Protein AF-A3V8Y0-F1 (afdb_monomer_lite)

Foldseek 3Di:
DPPPVPPVVVVVVVLVVLLVVLLCPDDLSVLCPVFVQSVVLQVVQVVVDPPAAFPVVSNVVRPDPRDDSVRNVVSVVVCVVVVQWDWDQDPDNPTTGIHGDPVSVVSVVVSVVPDPDDDDPDPPDDDPDPDDDPPDDDPPPDDDDDDDDDDDDDDDDD

Secondary structure (DSSP, 8-state):
--SSTT-HHHHHHHHHHHHHHHHHHSHHHHHHHSSHHHHHHHHHHHHH-TT-EEHHHHHHH----SS-HHHHHHHHHHHHHTTSEEEEE-SSTT-EEEEE-HHHHHHHHHHHT-SSS------TT--------TTS----------------------

pLDDT: mean 74.04, std 24.34, range [31.69, 96.88]

Radius of gyration: 25.05 Å; chains: 1; bounding box: 61×72×64 Å

Structure (mmCIF, N/CA/C/O backbone):
data_AF-A3V8Y0-F1
#
_entry.id   AF-A3V8Y0-F1
#
loop_
_atom_site.group_PDB
_atom_site.id
_atom_site.type_symbol
_atom_site.label_atom_id
_atom_site.label_alt_id
_atom_site.label_comp_id
_atom_site.label_asym_id
_atom_site.label_entity_id
_atom_site.label_seq_id
_atom_site.pdbx_PDB_ins_code
_atom_site.Cartn_x
_atom_site.Cartn_y
_atom_site.Cartn_z
_atom_site.occupancy
_atom_site.B_iso_or_equiv
_atom_site.auth_seq_id
_atom_site.auth_comp_id
_atom_site.auth_asym_id
_atom_site.auth_atom_id
_atom_site.pdbx_PDB_model_num
ATOM 1 N N . MET A 1 1 ? 25.194 -11.294 -32.992 1.00 45.72 1 MET A N 1
ATOM 2 C CA . MET A 1 1 ? 24.616 -10.269 -32.089 1.00 45.72 1 MET A CA 1
ATOM 3 C C . MET A 1 1 ? 23.492 -10.875 -31.233 1.00 45.72 1 MET A C 1
ATOM 5 O O . MET A 1 1 ? 22.363 -10.418 -31.301 1.00 45.72 1 MET A O 1
ATOM 9 N N . SER A 1 2 ? 23.778 -11.913 -30.437 1.00 51.34 2 SER A N 1
ATOM 10 C CA . SER A 1 2 ? 22.758 -12.718 -29.727 1.00 51.34 2 SER A CA 1
ATOM 11 C C . SER A 1 2 ? 22.949 -12.798 -28.204 1.00 51.34 2 SER A C 1
ATOM 13 O O . SER A 1 2 ? 22.090 -13.332 -27.513 1.00 51.34 2 SER A O 1
ATOM 15 N N . SER A 1 3 ? 24.027 -12.240 -27.644 1.00 52.47 3 SER A N 1
ATOM 16 C CA . SER A 1 3 ? 24.335 -12.363 -26.208 1.00 52.47 3 SER A CA 1
ATOM 17 C C . SER A 1 3 ? 23.575 -11.383 -25.306 1.00 52.47 3 SER A C 1
ATOM 19 O O . SER A 1 3 ? 23.507 -11.592 -24.102 1.00 52.47 3 SER A O 1
ATOM 21 N N . ILE A 1 4 ? 22.973 -10.331 -25.869 1.00 52.38 4 ILE A N 1
ATOM 22 C CA . ILE A 1 4 ? 22.308 -9.266 -25.098 1.00 52.38 4 ILE A CA 1
ATOM 23 C C . ILE A 1 4 ? 20.846 -9.612 -24.753 1.00 52.38 4 ILE A C 1
ATOM 25 O O . ILE A 1 4 ? 20.294 -9.069 -23.798 1.00 52.38 4 ILE A O 1
ATOM 29 N N . GLN A 1 5 ? 20.192 -10.494 -25.518 1.00 54.84 5 GLN A N 1
ATOM 30 C CA . GLN A 1 5 ? 18.771 -10.825 -25.315 1.00 54.84 5 GLN A CA 1
ATOM 31 C C . GLN A 1 5 ? 18.530 -11.785 -24.135 1.00 54.84 5 GLN A C 1
ATOM 33 O O . GLN A 1 5 ? 17.448 -11.769 -23.554 1.00 54.84 5 GLN A O 1
ATOM 38 N N . ASN A 1 6 ? 19.551 -12.547 -23.728 1.00 59.62 6 ASN A N 1
ATOM 39 C CA . ASN A 1 6 ? 19.469 -13.524 -22.636 1.00 59.62 6 ASN A CA 1
ATOM 40 C C . ASN A 1 6 ? 20.273 -13.124 -21.389 1.00 59.62 6 ASN A C 1
ATOM 42 O O . ASN A 1 6 ? 20.496 -13.965 -20.525 1.00 59.62 6 ASN A O 1
ATOM 46 N N . ASP A 1 7 ? 20.712 -11.866 -21.283 1.00 79.81 7 ASP A N 1
ATOM 47 C CA . ASP A 1 7 ? 21.395 -11.365 -20.086 1.00 79.81 7 ASP A CA 1
ATOM 48 C C . ASP A 1 7 ? 20.401 -11.303 -18.904 1.00 79.81 7 ASP A C 1
ATOM 50 O O . ASP A 1 7 ? 19.450 -10.508 -18.950 1.00 79.81 7 ASP A O 1
ATOM 54 N N . PRO A 1 8 ? 20.594 -12.106 -17.837 1.00 81.50 8 PRO A N 1
ATOM 55 C CA . PRO A 1 8 ? 19.702 -12.129 -16.676 1.00 81.50 8 PRO A CA 1
ATOM 56 C C . PRO A 1 8 ? 19.554 -10.761 -15.998 1.00 81.50 8 PRO A C 1
ATOM 58 O O . PRO A 1 8 ? 18.489 -10.430 -15.467 1.00 81.50 8 PRO A O 1
ATOM 61 N N . SER A 1 9 ? 20.598 -9.931 -16.058 1.00 82.56 9 SER A N 1
ATOM 62 C CA . SER A 1 9 ? 20.593 -8.565 -15.529 1.00 82.56 9 SER A CA 1
ATOM 63 C C . SER A 1 9 ? 19.620 -7.700 -16.324 1.00 82.56 9 SER A C 1
ATOM 65 O O . SER A 1 9 ? 18.779 -6.997 -15.763 1.00 82.56 9 SER A O 1
ATOM 67 N N . LYS A 1 10 ? 19.669 -7.814 -17.655 1.00 83.56 10 LYS A N 1
ATOM 68 C CA . LYS A 1 10 ? 18.794 -7.073 -18.565 1.00 83.56 10 LYS A CA 1
ATOM 69 C C . LYS A 1 10 ? 17.337 -7.512 -18.430 1.00 83.56 10 LYS A C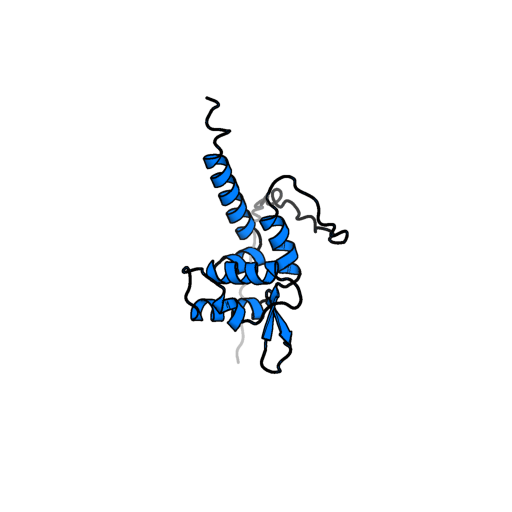 1
ATOM 71 O O . LYS A 1 10 ? 16.444 -6.669 -18.411 1.00 83.56 10 LYS A O 1
ATOM 76 N N . GLN A 1 11 ? 17.095 -8.812 -18.262 1.00 82.00 11 GLN A N 1
ATOM 77 C CA . GLN A 1 11 ? 15.758 -9.342 -17.985 1.00 82.00 11 GLN A CA 1
ATOM 78 C C . GLN A 1 11 ? 15.203 -8.835 -16.648 1.00 82.00 11 GLN A C 1
ATOM 80 O O . GLN A 1 11 ? 14.023 -8.499 -16.574 1.00 82.00 11 GLN A O 1
ATOM 85 N N . SER A 1 12 ? 16.042 -8.723 -15.614 1.00 82.69 12 SER A N 1
ATOM 86 C CA . SER A 1 12 ? 15.637 -8.180 -14.310 1.00 82.69 12 SER A CA 1
ATOM 87 C C . SER A 1 12 ? 15.224 -6.709 -14.411 1.00 82.69 12 SER A C 1
ATOM 89 O O . SER A 1 12 ? 14.164 -6.337 -13.916 1.00 82.69 12 SER A O 1
ATOM 91 N N . VAL A 1 13 ? 15.994 -5.891 -15.137 1.00 87.25 13 VAL A N 1
ATOM 92 C CA . VAL A 1 13 ? 15.650 -4.480 -15.390 1.00 87.25 13 VAL A CA 1
ATOM 93 C C . VAL A 1 13 ? 14.352 -4.350 -16.190 1.00 87.25 13 VAL A C 1
ATOM 95 O O . VAL A 1 13 ? 13.508 -3.521 -15.864 1.00 87.25 13 VAL A O 1
ATOM 98 N N . ILE A 1 14 ? 14.153 -5.179 -17.220 1.00 87.56 14 ILE A N 1
ATOM 99 C CA . ILE A 1 14 ? 12.916 -5.172 -18.018 1.00 87.56 14 ILE A CA 1
ATOM 100 C C . ILE A 1 14 ? 11.700 -5.512 -17.149 1.00 87.56 14 ILE A C 1
ATOM 102 O O . ILE A 1 14 ? 10.669 -4.851 -17.273 1.00 87.56 14 ILE A O 1
ATOM 106 N N . ARG A 1 15 ? 11.820 -6.509 -16.262 1.00 84.62 15 ARG A N 1
ATOM 107 C CA . ARG A 1 15 ? 10.749 -6.879 -15.324 1.00 84.62 15 ARG A CA 1
ATOM 108 C C . ARG A 1 15 ? 10.406 -5.727 -14.387 1.00 84.62 15 ARG A C 1
ATOM 110 O O . ARG A 1 15 ? 9.230 -5.422 -14.233 1.00 84.62 15 ARG A O 1
ATOM 117 N N . GLU A 1 16 ? 11.414 -5.053 -13.841 1.00 88.19 16 GLU A N 1
ATOM 118 C CA . GLU A 1 16 ? 11.201 -3.898 -12.964 1.00 88.19 16 GLU A CA 1
ATOM 119 C C . GLU A 1 16 ? 10.516 -2.736 -13.703 1.00 88.19 16 GLU A C 1
ATOM 121 O O . GLU A 1 16 ? 9.555 -2.155 -13.208 1.00 88.19 16 GLU A O 1
ATOM 126 N N . ILE A 1 17 ? 10.935 -2.434 -14.937 1.00 88.69 17 ILE A N 1
ATOM 127 C CA . ILE A 1 17 ? 10.283 -1.404 -15.763 1.00 88.69 17 ILE A CA 1
ATOM 128 C C . ILE A 1 17 ? 8.820 -1.769 -16.049 1.00 88.69 17 ILE A C 1
ATOM 130 O O . ILE A 1 17 ? 7.946 -0.901 -15.987 1.00 88.69 17 ILE A O 1
ATOM 134 N N . ALA A 1 18 ? 8.543 -3.032 -16.383 1.00 89.00 18 ALA A N 1
ATOM 135 C CA . ALA A 1 18 ? 7.184 -3.502 -16.635 1.00 89.00 18 ALA A CA 1
ATOM 136 C C . ALA A 1 18 ? 6.310 -3.372 -15.382 1.00 89.00 18 ALA A C 1
ATOM 138 O O . ALA A 1 18 ? 5.184 -2.886 -15.468 1.00 89.00 18 ALA A O 1
ATOM 139 N N . TYR A 1 19 ? 6.864 -3.727 -14.226 1.00 89.50 19 TYR A N 1
ATOM 140 C CA . TYR A 1 19 ? 6.212 -3.583 -12.935 1.00 89.50 19 TYR A CA 1
ATOM 141 C C . TYR A 1 19 ? 5.864 -2.118 -12.621 1.00 89.50 19 TYR A C 1
ATOM 143 O O . TYR A 1 19 ? 4.703 -1.808 -12.361 1.00 89.50 19 TYR A O 1
ATOM 151 N N . VAL A 1 20 ? 6.823 -1.192 -12.742 1.00 90.19 20 VAL A N 1
ATOM 152 C CA . VAL A 1 20 ? 6.591 0.247 -12.507 1.00 90.19 20 VAL A CA 1
ATOM 153 C C . VAL A 1 20 ? 5.504 0.802 -13.433 1.00 90.19 20 VAL A C 1
ATOM 155 O O . VAL A 1 20 ? 4.645 1.568 -12.996 1.00 90.19 20 VAL A O 1
ATOM 158 N N . ARG A 1 21 ? 5.505 0.399 -14.709 1.00 90.56 21 ARG A N 1
ATOM 159 C CA . ARG A 1 21 ? 4.481 0.820 -15.678 1.00 90.56 21 ARG A CA 1
ATOM 160 C C . ARG A 1 21 ? 3.101 0.274 -15.334 1.00 90.56 21 ARG A C 1
ATOM 162 O O . ARG A 1 21 ? 2.139 1.030 -15.389 1.00 90.56 21 ARG A O 1
ATOM 169 N N . ALA A 1 22 ? 3.008 -1.001 -14.960 1.00 89.12 22 ALA A N 1
ATOM 170 C CA . ALA A 1 22 ? 1.748 -1.619 -14.560 1.00 89.12 22 ALA A CA 1
ATOM 171 C C . ALA A 1 22 ? 1.165 -0.941 -13.311 1.00 89.12 22 ALA A C 1
ATOM 173 O O . ALA A 1 22 ? -0.015 -0.605 -13.291 1.00 89.12 22 ALA A O 1
ATOM 174 N N . MET A 1 23 ? 2.008 -0.641 -12.317 1.00 89.12 23 MET A N 1
ATOM 175 C CA . MET A 1 23 ? 1.605 0.101 -11.118 1.00 89.12 23 MET A CA 1
ATOM 176 C C . MET A 1 23 ? 1.034 1.487 -11.441 1.00 89.12 23 MET A C 1
ATOM 178 O O . MET A 1 23 ? 0.085 1.917 -10.790 1.00 89.12 23 MET A O 1
ATOM 182 N N . GLY A 1 24 ? 1.582 2.174 -12.447 1.00 88.12 24 GLY A N 1
ATOM 183 C CA . GLY A 1 24 ? 1.118 3.493 -12.884 1.00 88.12 24 GLY A CA 1
ATOM 184 C C . GLY A 1 24 ? -0.064 3.491 -13.859 1.00 88.12 24 GLY A C 1
ATOM 185 O O . GLY A 1 24 ? -0.561 4.566 -14.177 1.00 88.12 24 GLY A O 1
ATOM 186 N N . ALA A 1 25 ? -0.503 2.327 -14.346 1.00 87.69 25 ALA A N 1
ATOM 187 C CA . ALA A 1 25 ? -1.566 2.222 -15.347 1.00 87.69 25 ALA A CA 1
ATOM 188 C C . ALA A 1 25 ? -2.981 2.292 -14.751 1.00 87.69 25 ALA A C 1
ATOM 190 O O . ALA A 1 25 ? -3.930 2.579 -15.476 1.00 87.69 25 ALA A O 1
ATOM 191 N N . VAL A 1 26 ? -3.128 2.025 -13.449 1.00 86.62 26 VAL A N 1
ATOM 192 C CA . VAL A 1 26 ? -4.420 2.027 -12.753 1.00 86.62 26 VAL A CA 1
ATOM 193 C C . VAL A 1 26 ? -4.391 3.018 -11.594 1.00 86.62 26 VAL A C 1
ATOM 195 O O . VAL A 1 26 ? -3.431 3.091 -10.828 1.00 86.62 26 VAL A O 1
ATOM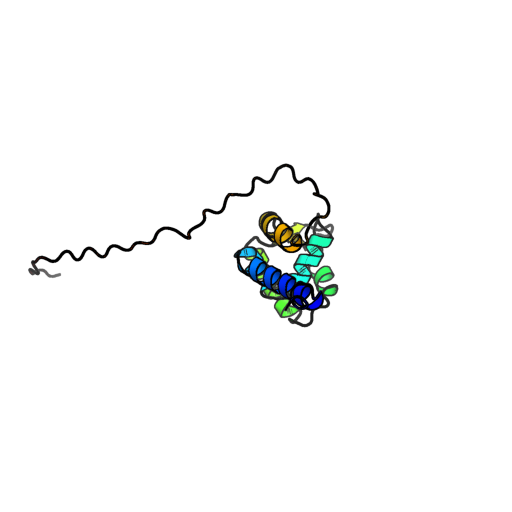 198 N N . ASP A 1 27 ? -5.467 3.789 -11.453 1.00 87.12 27 ASP A N 1
ATOM 199 C CA . ASP A 1 27 ? -5.546 4.926 -10.535 1.00 87.12 27 ASP A CA 1
ATOM 200 C C . ASP A 1 27 ? -5.308 4.532 -9.066 1.00 87.12 27 ASP A C 1
ATOM 202 O O . ASP A 1 27 ? -4.601 5.226 -8.329 1.00 87.12 27 ASP A O 1
ATOM 206 N N . HIS A 1 28 ? -5.858 3.400 -8.617 1.00 88.50 28 HIS A N 1
ATOM 207 C CA . HIS A 1 28 ? -5.716 2.967 -7.224 1.00 88.50 28 HIS A CA 1
ATOM 208 C C . HIS A 1 28 ? -4.320 2.419 -6.925 1.00 88.50 28 HIS A C 1
ATOM 210 O O . HIS A 1 28 ? -3.752 2.741 -5.878 1.00 88.50 28 HIS A O 1
ATOM 216 N N . THR A 1 29 ? -3.731 1.656 -7.851 1.00 86.75 29 THR A N 1
ATOM 217 C CA . THR A 1 29 ? -2.364 1.136 -7.704 1.00 86.75 29 THR A CA 1
ATOM 218 C C . THR A 1 29 ? -1.347 2.268 -7.757 1.00 86.75 29 THR A C 1
ATOM 220 O O . THR A 1 29 ? -0.450 2.301 -6.917 1.00 86.75 29 THR A O 1
ATOM 223 N N . LEU A 1 30 ? -1.558 3.260 -8.630 1.00 90.56 30 LEU A N 1
ATOM 224 C CA . LEU A 1 30 ? -0.752 4.477 -8.703 1.00 90.56 30 LEU A CA 1
ATOM 225 C C . LEU A 1 30 ? -0.783 5.229 -7.369 1.00 90.56 30 LEU A C 1
ATOM 227 O O . LEU A 1 30 ? 0.256 5.610 -6.826 1.00 90.56 30 LEU A O 1
ATOM 231 N N . ARG A 1 31 ? -1.976 5.434 -6.800 1.00 88.75 31 ARG A N 1
ATOM 232 C CA . ARG A 1 31 ? -2.128 6.136 -5.517 1.00 88.75 31 ARG A CA 1
ATOM 233 C C . ARG A 1 31 ? -1.485 5.373 -4.363 1.00 88.75 31 ARG A C 1
ATOM 235 O O . ARG A 1 31 ? -0.891 6.024 -3.495 1.00 88.75 31 ARG A O 1
ATOM 242 N N . ALA A 1 32 ? -1.584 4.044 -4.363 1.00 88.38 32 ALA A N 1
ATOM 243 C CA . ALA A 1 32 ? -0.962 3.164 -3.380 1.00 88.38 32 ALA A CA 1
ATOM 244 C C . ALA A 1 32 ? 0.575 3.163 -3.476 1.00 88.38 32 ALA A C 1
ATOM 246 O O . ALA A 1 32 ? 1.245 3.135 -2.443 1.00 88.38 32 ALA A O 1
ATOM 247 N N . SER A 1 33 ? 1.144 3.245 -4.684 1.00 89.25 33 SER A N 1
ATOM 248 C CA . SER A 1 33 ? 2.597 3.194 -4.909 1.00 89.25 33 SER A CA 1
ATOM 249 C C . SER A 1 33 ? 3.303 4.541 -4.960 1.00 89.25 33 SER A C 1
ATOM 251 O O . SER A 1 33 ? 4.530 4.579 -4.922 1.00 89.25 33 SER A O 1
ATOM 253 N N . ALA A 1 34 ? 2.565 5.653 -5.005 1.00 88.00 34 ALA A N 1
ATOM 254 C CA . ALA A 1 34 ? 3.129 7.005 -5.071 1.00 88.00 34 ALA A CA 1
ATOM 255 C C . ALA A 1 34 ? 4.051 7.368 -3.886 1.00 88.00 34 ALA A C 1
ATOM 257 O O . ALA A 1 34 ? 4.778 8.358 -3.942 1.00 88.00 34 ALA A O 1
ATOM 258 N N . ASN A 1 35 ? 4.034 6.587 -2.803 1.00 92.62 35 ASN A N 1
ATOM 259 C CA . ASN A 1 35 ? 4.955 6.725 -1.683 1.00 92.62 35 ASN A CA 1
ATOM 260 C C . ASN A 1 35 ? 5.478 5.344 -1.279 1.00 92.62 35 ASN A C 1
ATOM 262 O O . ASN A 1 35 ? 4.724 4.543 -0.739 1.00 92.62 35 ASN A O 1
ATOM 266 N N . LEU A 1 36 ? 6.772 5.081 -1.485 1.00 92.12 36 LEU A N 1
ATOM 267 C CA . LEU A 1 36 ? 7.362 3.757 -1.255 1.00 92.12 36 LEU A CA 1
ATOM 268 C C . LEU A 1 36 ? 7.272 3.271 0.202 1.00 92.12 36 LEU A C 1
ATOM 270 O O . LEU A 1 36 ? 7.192 2.070 0.428 1.00 92.12 36 LEU A O 1
ATOM 274 N N . GLY A 1 37 ? 7.258 4.168 1.197 1.00 95.06 37 GLY A N 1
ATOM 275 C CA . GLY A 1 37 ? 7.044 3.768 2.597 1.00 95.06 37 GLY A CA 1
ATOM 276 C C . GLY A 1 37 ? 5.607 3.331 2.872 1.00 95.06 37 GLY A C 1
ATOM 277 O O . GLY A 1 37 ? 5.367 2.342 3.558 1.00 95.06 37 GLY A O 1
ATOM 278 N N . VAL A 1 38 ? 4.640 4.024 2.272 1.00 95.88 38 VAL A N 1
ATOM 279 C CA . VAL A 1 38 ? 3.225 3.627 2.337 1.00 95.88 38 VAL A CA 1
ATOM 280 C C . VAL A 1 38 ? 2.968 2.381 1.498 1.00 95.88 38 VAL A C 1
ATOM 282 O O . VAL A 1 38 ? 2.157 1.544 1.873 1.00 95.88 38 VAL A O 1
ATOM 285 N N . TYR A 1 39 ? 3.684 2.227 0.391 1.00 96.19 39 TYR A N 1
ATOM 286 C CA . TYR A 1 39 ? 3.595 1.038 -0.432 1.00 96.19 39 TYR A CA 1
ATOM 287 C C . TYR A 1 39 ? 4.093 -0.198 0.324 1.00 96.19 39 TYR A C 1
ATOM 289 O O . TYR A 1 39 ? 3.374 -1.189 0.390 1.00 96.19 39 TYR A O 1
ATOM 297 N N . GLU A 1 40 ? 5.250 -0.117 0.995 1.00 96.44 40 GLU A N 1
ATOM 298 C CA . GLU A 1 40 ? 5.718 -1.175 1.904 1.00 96.44 40 GLU A CA 1
ATOM 299 C C . GLU A 1 40 ? 4.683 -1.476 2.995 1.00 96.44 40 GLU A C 1
ATOM 301 O O . GLU A 1 40 ? 4.379 -2.638 3.250 1.00 96.44 40 GLU A O 1
ATOM 306 N N . PHE A 1 41 ? 4.085 -0.444 3.598 1.00 96.88 41 PHE A N 1
ATOM 307 C CA . PHE A 1 41 ? 3.006 -0.621 4.569 1.00 96.88 41 PHE A CA 1
ATOM 308 C C . PHE A 1 41 ? 1.834 -1.437 3.996 1.00 96.88 41 PHE A C 1
ATOM 310 O O . PHE A 1 41 ? 1.370 -2.368 4.646 1.00 96.88 41 PHE A O 1
ATOM 317 N N . ILE A 1 42 ? 1.375 -1.129 2.778 1.00 96.06 42 ILE A N 1
ATOM 318 C CA . ILE A 1 42 ? 0.293 -1.866 2.104 1.00 96.06 42 ILE A CA 1
ATOM 319 C C . ILE A 1 42 ? 0.705 -3.315 1.830 1.00 96.06 42 ILE A C 1
ATOM 321 O O . ILE A 1 42 ? -0.092 -4.223 2.057 1.00 96.06 42 ILE A O 1
ATOM 325 N N . LEU A 1 43 ? 1.947 -3.546 1.398 1.00 95.19 43 LEU A N 1
ATOM 326 C CA . LEU A 1 43 ? 2.475 -4.894 1.189 1.00 95.19 43 LEU A CA 1
ATOM 327 C C . LEU A 1 43 ? 2.494 -5.713 2.487 1.00 95.19 43 LEU A C 1
ATOM 329 O O . LEU A 1 43 ? 2.126 -6.882 2.458 1.00 95.19 43 LEU A O 1
ATOM 333 N N . LEU A 1 44 ? 2.839 -5.105 3.628 1.00 96.19 44 LEU A N 1
ATOM 334 C CA . LEU A 1 44 ? 2.770 -5.767 4.938 1.00 96.19 44 LEU A CA 1
ATOM 335 C C . LEU A 1 44 ? 1.332 -6.136 5.331 1.00 96.19 44 LEU A C 1
ATOM 337 O O . LEU A 1 44 ? 1.116 -7.167 5.967 1.00 96.19 44 LEU A O 1
ATOM 341 N N . LEU A 1 45 ? 0.341 -5.315 4.960 1.00 95.19 45 LEU A N 1
ATOM 342 C CA . LEU A 1 45 ? -1.065 -5.670 5.172 1.00 95.19 45 LEU A CA 1
ATOM 343 C C . LEU A 1 45 ? -1.484 -6.860 4.297 1.00 95.19 45 LEU A C 1
ATOM 345 O O . LEU A 1 45 ? -2.177 -7.753 4.776 1.00 95.19 45 LEU A O 1
ATOM 349 N N . LEU A 1 46 ? -1.058 -6.877 3.029 1.00 92.62 46 LEU A N 1
ATOM 350 C CA . LEU A 1 46 ? -1.345 -7.971 2.095 1.00 92.62 46 LEU A CA 1
ATOM 351 C C . LEU A 1 46 ? -0.672 -9.283 2.502 1.00 92.62 46 LEU A C 1
ATOM 353 O O . LEU A 1 46 ? -1.293 -10.333 2.385 1.00 92.62 46 LEU A O 1
ATOM 357 N N . GLU A 1 47 ? 0.567 -9.223 2.996 1.00 92.19 47 GLU A N 1
ATOM 358 C CA . GLU A 1 47 ? 1.305 -10.381 3.515 1.00 92.19 47 GLU A CA 1
ATOM 359 C C . GLU A 1 47 ? 0.536 -11.073 4.651 1.00 92.19 47 GLU A C 1
ATOM 361 O O . GLU A 1 47 ? 0.504 -12.300 4.720 1.00 92.19 47 GLU A O 1
ATOM 366 N N . GLN A 1 48 ? -0.101 -10.293 5.531 1.00 89.50 48 GLN A N 1
ATOM 367 C CA . GLN A 1 48 ? -0.857 -10.830 6.661 1.00 89.50 48 GLN A CA 1
ATOM 368 C C . GLN A 1 48 ? -2.265 -11.309 6.277 1.00 89.50 48 GLN A C 1
ATOM 370 O O . GLN A 1 48 ? -2.729 -12.317 6.813 1.00 89.50 48 GLN A O 1
ATOM 375 N N . GLY A 1 49 ? -2.961 -10.571 5.407 1.00 84.12 49 GLY A N 1
ATOM 376 C CA . GLY A 1 49 ? -4.371 -10.805 5.090 1.00 84.12 49 GLY A CA 1
ATOM 377 C C . GLY A 1 49 ? -5.337 -10.381 6.208 1.00 84.12 49 GLY A C 1
ATOM 378 O O . GLY A 1 49 ? -5.055 -9.491 7.013 1.00 84.12 49 GLY A O 1
ATOM 379 N N . GLU A 1 50 ? -6.517 -11.002 6.246 1.00 84.69 50 GLU A N 1
ATOM 380 C CA . GLU A 1 50 ? -7.560 -10.737 7.249 1.00 84.69 50 GLU A CA 1
ATOM 381 C C . GLU A 1 50 ? -7.112 -11.166 8.666 1.00 84.69 50 GLU A C 1
ATOM 383 O O . GLU A 1 50 ? -6.452 -12.200 8.812 1.00 84.69 50 GLU A O 1
ATOM 388 N N . PRO A 1 51 ? -7.461 -10.424 9.739 1.00 85.25 51 PRO A N 1
ATOM 389 C CA . PRO A 1 51 ? -8.393 -9.286 9.819 1.00 85.25 51 PRO A CA 1
ATOM 390 C C . PRO A 1 51 ? -7.750 -7.903 9.561 1.00 85.25 51 PRO A C 1
ATOM 392 O O . PRO A 1 51 ? -8.271 -6.878 10.010 1.00 85.25 51 PRO A O 1
ATOM 395 N N . GLY A 1 52 ? -6.582 -7.860 8.914 1.00 90.00 52 GLY A N 1
ATOM 396 C CA . GLY A 1 52 ? -5.741 -6.671 8.809 1.00 90.00 52 GLY A CA 1
ATOM 397 C C . GLY A 1 52 ? -4.772 -6.521 9.986 1.00 90.00 52 GLY A C 1
ATOM 398 O O . GLY A 1 52 ? -4.673 -7.385 10.861 1.00 90.00 52 GLY A O 1
ATOM 399 N N . LEU A 1 53 ? -4.035 -5.407 10.018 1.00 93.50 53 LEU A N 1
ATOM 400 C CA . LEU A 1 53 ? -3.024 -5.142 11.047 1.00 93.50 53 LEU A CA 1
ATOM 401 C C . LEU A 1 53 ? -3.232 -3.793 11.751 1.00 93.50 53 LEU A C 1
ATOM 403 O O . LEU A 1 53 ? -3.727 -2.844 11.136 1.00 93.50 53 LEU A O 1
ATOM 407 N N . PRO A 1 54 ? -2.811 -3.652 13.025 1.00 94.44 54 PRO A N 1
ATOM 408 C CA . PRO A 1 54 ? -2.892 -2.379 13.731 1.00 94.44 54 PRO A CA 1
ATOM 409 C C . PRO A 1 54 ? -2.027 -1.309 13.058 1.00 94.44 54 PRO A C 1
ATOM 411 O O . PRO A 1 54 ? -0.842 -1.541 12.801 1.00 94.44 54 PRO A O 1
ATOM 414 N N . LEU A 1 55 ? -2.583 -0.114 12.827 1.00 92.56 55 LEU A N 1
ATOM 415 C CA . LEU A 1 55 ? -1.898 0.975 12.111 1.00 92.56 55 LEU A CA 1
ATOM 416 C C . LEU A 1 55 ? -0.499 1.278 12.675 1.00 92.56 55 LEU A C 1
ATOM 418 O O . LEU A 1 55 ? 0.491 1.230 11.947 1.00 92.56 55 LEU A O 1
ATOM 422 N N . TYR A 1 56 ? -0.402 1.597 13.968 1.00 92.19 56 TYR A N 1
ATOM 423 C CA . TYR A 1 56 ? 0.868 2.037 14.553 1.00 92.19 56 TYR A CA 1
ATOM 424 C C . TYR A 1 56 ? 1.899 0.912 14.640 1.00 92.19 56 TYR A C 1
ATOM 426 O O . TYR A 1 56 ? 3.054 1.153 14.303 1.00 92.19 56 TYR A O 1
ATOM 434 N N . ALA A 1 57 ? 1.469 -0.305 14.987 1.00 92.19 57 ALA A N 1
ATOM 435 C CA . ALA A 1 57 ? 2.349 -1.472 15.027 1.00 92.19 57 ALA A CA 1
ATOM 436 C C . ALA A 1 57 ? 2.877 -1.841 13.631 1.00 92.19 57 ALA A C 1
ATOM 438 O O . ALA A 1 57 ? 4.019 -2.263 13.485 1.00 92.19 57 ALA A O 1
ATOM 439 N N . THR A 1 58 ? 2.068 -1.647 12.588 1.00 95.00 58 THR A N 1
ATOM 440 C CA . THR A 1 58 ? 2.502 -1.880 11.203 1.00 95.00 58 THR A CA 1
ATOM 441 C C . THR A 1 58 ? 3.472 -0.799 10.743 1.00 95.00 58 THR A C 1
ATOM 443 O O . THR A 1 58 ? 4.481 -1.117 10.126 1.00 95.00 58 THR A O 1
ATOM 446 N N . LEU A 1 59 ? 3.240 0.468 11.109 1.00 94.50 59 LEU A N 1
ATOM 447 C CA . LEU A 1 59 ? 4.192 1.554 10.847 1.00 94.50 59 LEU A CA 1
ATOM 448 C C . LEU A 1 59 ? 5.562 1.313 11.497 1.00 94.50 59 LEU A C 1
ATOM 450 O O . LEU A 1 59 ? 6.566 1.716 10.921 1.00 94.50 59 LEU A O 1
ATOM 454 N N . ASP A 1 60 ? 5.616 0.654 12.659 1.00 94.38 60 ASP A N 1
ATOM 455 C CA . ASP A 1 60 ? 6.879 0.279 13.314 1.00 94.38 60 ASP A CA 1
ATOM 456 C C . ASP A 1 60 ? 7.647 -0.823 12.563 1.00 94.38 60 ASP A C 1
ATOM 458 O O . ASP A 1 60 ? 8.856 -0.962 12.739 1.00 94.38 60 ASP A O 1
ATOM 462 N N . ARG A 1 61 ? 6.963 -1.604 11.715 1.00 95.56 61 ARG A N 1
ATOM 463 C CA . ARG A 1 61 ? 7.572 -2.663 10.892 1.00 95.56 61 ARG A CA 1
ATOM 464 C C . ARG A 1 61 ? 8.142 -2.150 9.569 1.00 95.56 61 ARG A C 1
ATOM 466 O O . ARG A 1 61 ? 8.994 -2.828 8.999 1.00 95.56 61 ARG A O 1
ATOM 473 N N . VAL A 1 62 ? 7.682 -0.993 9.088 1.00 96.06 62 VAL A N 1
ATOM 474 C CA . VAL A 1 62 ? 8.137 -0.387 7.826 1.00 96.06 62 VAL A CA 1
ATOM 475 C C . VAL A 1 62 ? 9.609 0.011 7.944 1.00 96.06 62 VAL A C 1
ATOM 477 O O . VAL A 1 62 ? 9.988 0.766 8.840 1.00 96.06 62 VAL A O 1
ATOM 480 N N . LYS A 1 63 ? 10.446 -0.476 7.024 1.00 94.25 63 LYS A N 1
ATOM 481 C CA . LYS A 1 63 ? 11.894 -0.200 6.997 1.00 94.25 63 LYS A CA 1
ATOM 482 C C . LYS A 1 63 ? 12.287 0.884 5.993 1.00 94.25 63 LYS A C 1
ATOM 484 O O . LYS A 1 63 ? 13.405 1.403 6.061 1.00 94.25 63 LYS A O 1
ATOM 489 N N . SER A 1 64 ? 11.399 1.219 5.062 1.00 90.88 64 SER A N 1
ATOM 490 C CA . SER A 1 64 ? 11.591 2.241 4.039 1.00 90.88 64 SER A CA 1
ATOM 491 C C . SER A 1 64 ? 11.979 3.591 4.636 1.00 90.88 64 SER A C 1
ATOM 493 O O . SER A 1 64 ? 11.382 4.089 5.589 1.00 90.88 64 SER A O 1
ATOM 495 N N . ARG A 1 65 ? 12.980 4.219 4.011 1.00 90.94 65 ARG A N 1
ATOM 496 C CA . ARG A 1 65 ? 13.464 5.567 4.351 1.00 90.94 65 ARG A CA 1
ATOM 497 C C . ARG A 1 65 ? 12.958 6.644 3.391 1.00 90.94 65 ARG A C 1
ATOM 499 O O . ARG A 1 65 ? 13.361 7.796 3.500 1.00 90.94 65 ARG A O 1
ATOM 506 N N . TYR A 1 66 ? 12.082 6.282 2.454 1.00 88.69 66 TYR A N 1
ATOM 507 C CA . TYR A 1 66 ? 11.586 7.189 1.414 1.00 88.69 66 TYR A CA 1
ATOM 508 C C . TYR A 1 66 ? 10.605 8.240 1.938 1.00 88.69 66 TYR A C 1
ATOM 510 O O . TYR A 1 66 ? 10.263 9.184 1.228 1.00 88.69 66 TYR A O 1
ATOM 518 N N . THR A 1 67 ? 10.116 8.092 3.169 1.00 89.00 67 THR A N 1
ATOM 519 C CA . THR A 1 67 ? 9.210 9.066 3.761 1.00 89.00 67 THR A CA 1
ATOM 520 C C . THR A 1 67 ? 9.272 9.019 5.285 1.00 89.00 67 THR A C 1
ATOM 522 O O . THR A 1 67 ? 9.640 8.010 5.882 1.00 89.00 67 THR A O 1
ATOM 525 N N . THR A 1 68 ? 8.910 10.123 5.932 1.00 93.25 68 THR A N 1
ATOM 526 C CA . THR A 1 68 ? 8.854 10.192 7.395 1.00 93.25 68 THR A CA 1
ATOM 527 C C . THR A 1 68 ? 7.606 9.490 7.923 1.00 93.25 68 THR A C 1
ATOM 529 O O . THR A 1 68 ? 6.586 9.399 7.239 1.00 93.25 68 THR A O 1
ATOM 532 N N . ARG A 1 69 ? 7.623 9.068 9.193 1.00 92.94 69 ARG A N 1
ATOM 533 C CA . ARG A 1 69 ? 6.439 8.474 9.838 1.00 92.94 69 ARG A CA 1
ATOM 534 C C . ARG A 1 69 ? 5.202 9.375 9.752 1.00 92.94 69 ARG A C 1
ATOM 536 O O . ARG A 1 69 ? 4.109 8.893 9.472 1.00 92.94 69 ARG A O 1
ATOM 543 N N . SER A 1 70 ? 5.369 10.683 9.950 1.00 93.44 70 SER A N 1
ATOM 544 C CA . SER A 1 70 ? 4.274 11.652 9.822 1.00 93.44 70 SER A CA 1
ATOM 545 C C . SER A 1 70 ? 3.763 11.767 8.382 1.00 93.44 70 SER A C 1
ATOM 547 O O . SER A 1 70 ? 2.553 11.859 8.179 1.00 93.44 70 SER A O 1
ATOM 549 N N . GLY A 1 71 ? 4.656 11.699 7.388 1.00 93.88 71 GLY A N 1
ATOM 550 C CA . GLY A 1 71 ? 4.299 11.615 5.971 1.00 93.88 71 GLY A CA 1
ATOM 551 C C . GLY A 1 71 ? 3.475 10.367 5.651 1.00 93.88 71 GLY A C 1
ATOM 552 O O . GLY A 1 71 ? 2.423 10.481 5.022 1.00 93.88 71 GLY A O 1
ATOM 553 N N . MET A 1 72 ? 3.883 9.198 6.164 1.00 95.19 72 MET A N 1
ATOM 554 C CA . MET A 1 72 ? 3.117 7.953 6.008 1.00 95.19 72 MET A CA 1
ATOM 555 C C . MET A 1 72 ? 1.723 8.066 6.608 1.00 95.19 72 MET A C 1
ATOM 557 O O . MET A 1 72 ? 0.751 7.733 5.943 1.00 95.19 72 MET A O 1
ATOM 561 N N . ILE A 1 73 ? 1.603 8.572 7.838 1.00 95.12 73 ILE A N 1
ATOM 562 C CA . ILE A 1 73 ? 0.307 8.705 8.519 1.00 95.12 73 ILE A CA 1
ATOM 563 C C . ILE A 1 73 ? -0.649 9.590 7.714 1.00 95.12 73 ILE A C 1
ATOM 565 O O . ILE A 1 73 ? -1.806 9.213 7.520 1.00 95.12 73 ILE A O 1
ATOM 569 N N . LYS A 1 74 ? -0.173 10.740 7.214 1.00 95.19 74 LYS A N 1
ATOM 570 C CA . LYS A 1 74 ? -0.983 11.634 6.370 1.00 95.19 74 LYS A CA 1
ATOM 571 C C . LYS A 1 74 ? -1.473 10.911 5.119 1.00 95.19 74 LYS A C 1
ATOM 573 O O . LYS A 1 74 ? -2.666 10.932 4.828 1.00 95.19 74 LYS A O 1
ATOM 578 N N . ARG A 1 75 ? -0.573 10.211 4.429 1.00 95.56 75 ARG A N 1
ATOM 579 C CA . ARG A 1 75 ? -0.912 9.500 3.197 1.00 95.56 75 ARG A CA 1
ATOM 580 C C . ARG A 1 75 ? -1.839 8.305 3.436 1.00 95.56 75 ARG A C 1
ATOM 582 O O . ARG A 1 75 ? -2.777 8.106 2.677 1.00 95.56 75 ARG A O 1
ATOM 589 N N . ILE A 1 76 ? -1.648 7.551 4.514 1.00 95.88 76 ILE A N 1
ATOM 590 C CA . ILE A 1 76 ? -2.556 6.467 4.920 1.00 95.88 76 ILE A CA 1
ATOM 591 C C . ILE A 1 76 ? -3.956 7.020 5.208 1.00 95.88 76 ILE A C 1
ATOM 593 O O . ILE A 1 76 ? -4.949 6.428 4.794 1.00 95.88 76 ILE A O 1
ATOM 597 N N . ALA A 1 77 ? -4.057 8.173 5.876 1.00 95.25 77 ALA A N 1
ATOM 598 C CA . ALA A 1 77 ? -5.342 8.828 6.105 1.00 95.25 77 ALA A CA 1
ATOM 599 C C . ALA A 1 77 ? -6.025 9.259 4.792 1.00 95.25 77 ALA A C 1
ATOM 601 O O . ALA A 1 77 ? -7.243 9.147 4.679 1.00 95.25 77 ALA A O 1
ATOM 602 N N . GLU A 1 78 ? -5.271 9.710 3.787 1.00 95.56 78 GLU A N 1
ATOM 603 C CA . GLU A 1 78 ? -5.809 9.992 2.447 1.00 95.56 78 GLU A CA 1
ATOM 604 C C . GLU A 1 78 ? -6.327 8.727 1.756 1.00 95.56 78 GLU A C 1
ATOM 606 O O . GLU A 1 78 ? -7.443 8.733 1.244 1.00 95.56 78 GLU A O 1
ATOM 611 N N . LEU A 1 79 ? -5.563 7.630 1.786 1.00 95.69 79 LEU A N 1
ATOM 612 C CA . LEU A 1 79 ? -5.981 6.352 1.197 1.00 95.69 79 LEU A CA 1
ATOM 613 C C . LEU A 1 79 ? -7.240 5.789 1.874 1.00 95.69 79 LEU A C 1
ATOM 615 O O . LEU A 1 79 ? -8.114 5.257 1.195 1.00 95.69 79 LEU A O 1
ATOM 619 N N . ARG A 1 80 ? -7.379 5.970 3.195 1.00 95.06 80 ARG A N 1
ATOM 620 C CA . ARG A 1 80 ? -8.609 5.645 3.942 1.00 95.06 80 ARG A CA 1
ATOM 621 C C . ARG A 1 80 ? -9.802 6.460 3.451 1.00 95.06 80 ARG A C 1
ATOM 623 O O . ARG A 1 80 ? -10.847 5.897 3.151 1.00 95.06 80 ARG A O 1
ATOM 630 N N . LYS A 1 81 ? -9.642 7.781 3.303 1.00 95.19 81 LYS A N 1
ATOM 631 C CA . LYS A 1 81 ? -10.700 8.665 2.770 1.00 95.19 81 LYS A CA 1
ATOM 632 C C . LYS A 1 81 ? -11.126 8.290 1.350 1.00 95.19 81 LYS A C 1
ATOM 634 O O . LYS A 1 81 ? -12.267 8.527 0.981 1.00 95.19 81 LYS A O 1
ATOM 639 N N . GLN A 1 82 ? -10.210 7.726 0.567 1.00 93.88 82 GLN A N 1
ATOM 640 C CA . GLN A 1 82 ? -10.461 7.254 -0.795 1.00 93.88 82 GLN A CA 1
ATOM 641 C C . GLN A 1 82 ? -11.043 5.834 -0.848 1.00 93.88 82 GLN A C 1
ATOM 643 O O . GLN A 1 82 ? -11.267 5.324 -1.936 1.00 93.88 82 GLN A O 1
ATOM 648 N N . GLY A 1 83 ? -11.262 5.179 0.297 1.00 94.69 83 GLY A N 1
ATOM 649 C CA . GLY A 1 83 ? -11.791 3.815 0.349 1.00 94.69 83 GLY A CA 1
ATOM 650 C C . GLY A 1 83 ? -10.791 2.732 -0.063 1.00 94.69 83 GLY A C 1
ATOM 651 O O . GLY A 1 83 ? -11.186 1.587 -0.237 1.00 94.69 83 GLY A O 1
ATOM 652 N N . LEU A 1 84 ? -9.502 3.063 -0.194 1.00 95.19 84 LEU A N 1
ATOM 653 C CA . LEU A 1 84 ? -8.445 2.113 -0.565 1.00 95.19 84 LEU A CA 1
ATOM 654 C C . LEU A 1 84 ? -7.916 1.316 0.630 1.00 95.19 84 LEU A C 1
ATOM 656 O O . LEU A 1 84 ? -7.364 0.231 0.467 1.00 95.19 84 LEU A O 1
ATOM 660 N N . LEU A 1 85 ? -8.099 1.852 1.837 1.00 96.00 85 LEU A N 1
ATOM 661 C CA . LEU A 1 85 ? -7.828 1.169 3.096 1.00 96.00 85 LEU A CA 1
ATOM 662 C C . LEU A 1 85 ? -9.103 1.167 3.935 1.00 96.00 85 LEU A C 1
ATOM 664 O O . LEU A 1 85 ? -9.673 2.224 4.204 1.00 96.00 85 LEU A O 1
ATOM 668 N N . ILE A 1 86 ? -9.523 -0.017 4.360 1.00 94.44 86 ILE A N 1
ATOM 669 C CA . ILE A 1 86 ? -10.716 -0.235 5.169 1.00 94.44 86 ILE A CA 1
ATOM 670 C C . ILE A 1 86 ? -10.310 -0.380 6.631 1.00 94.44 86 ILE A C 1
ATOM 672 O O . ILE A 1 86 ? -9.338 -1.058 6.967 1.00 94.44 86 ILE A O 1
ATOM 676 N N . GLU A 1 87 ? -11.074 0.263 7.506 1.00 93.00 87 GLU A N 1
ATOM 677 C CA . GLU A 1 87 ? -10.896 0.178 8.950 1.00 93.00 87 GLU A CA 1
ATOM 678 C C . GLU A 1 87 ? -11.762 -0.920 9.549 1.00 93.00 87 GLU A C 1
ATOM 680 O O . GLU A 1 87 ? -12.967 -1.003 9.297 1.00 93.00 87 GLU A O 1
ATOM 685 N N . ARG A 1 88 ? -11.155 -1.721 10.421 1.00 89.00 88 ARG A N 1
ATOM 686 C CA . ARG A 1 88 ? -11.851 -2.676 11.277 1.00 89.00 88 ARG A CA 1
ATOM 687 C C . ARG A 1 88 ? -11.565 -2.364 12.738 1.00 89.00 88 ARG A C 1
ATOM 689 O O . ARG A 1 88 ? -10.495 -1.871 13.101 1.00 89.00 88 ARG A O 1
ATOM 696 N N . LYS A 1 89 ? -12.539 -2.679 13.590 1.00 85.88 89 LYS A N 1
ATOM 697 C CA . LYS A 1 89 ? -12.354 -2.618 15.040 1.00 85.88 89 LYS A CA 1
ATOM 698 C C . LYS A 1 89 ? -11.423 -3.750 15.463 1.00 85.88 89 LYS A C 1
ATOM 700 O O . LYS A 1 89 ? -11.680 -4.907 15.140 1.00 85.88 89 LYS A O 1
ATOM 705 N N . GLY A 1 90 ? -10.357 -3.403 16.175 1.00 84.69 90 GLY A N 1
ATOM 706 C CA . GLY A 1 90 ? -9.481 -4.370 16.818 1.00 84.69 90 GLY A CA 1
ATOM 707 C C . GLY A 1 90 ? -10.101 -4.975 18.074 1.00 84.69 90 GLY A C 1
ATOM 708 O O . GLY A 1 90 ? -11.260 -4.727 18.417 1.00 84.69 90 GLY A O 1
ATOM 709 N N . LYS A 1 91 ? -9.305 -5.771 18.795 1.00 81.50 91 LYS A N 1
ATOM 710 C CA . LYS A 1 91 ? -9.756 -6.423 20.038 1.00 81.50 91 LYS A CA 1
ATOM 711 C C . LYS A 1 91 ? -9.966 -5.410 21.162 1.00 81.50 91 LYS A C 1
ATOM 713 O O . LYS A 1 91 ? -10.777 -5.632 22.057 1.00 81.50 91 LYS A O 1
ATOM 718 N N . LYS A 1 92 ? -9.221 -4.303 21.128 1.00 84.69 92 LYS A N 1
ATOM 719 C CA . LYS A 1 92 ? -9.353 -3.180 22.064 1.00 84.69 92 LYS A CA 1
ATOM 720 C C . LYS A 1 92 ? -10.149 -2.056 21.407 1.00 84.69 92 LYS A C 1
ATOM 722 O O . LYS A 1 92 ? -9.993 -1.812 20.217 1.00 84.69 92 LYS A O 1
ATOM 727 N N . GLN A 1 93 ? -10.934 -1.314 22.191 1.00 72.56 93 GLN A N 1
ATOM 728 C CA . GLN A 1 93 ? -11.738 -0.191 21.677 1.00 72.56 93 GLN A CA 1
ATOM 729 C C . GLN A 1 93 ? -10.914 0.877 20.937 1.00 72.56 93 GLN A C 1
ATOM 731 O O . GLN A 1 93 ? -11.432 1.513 20.027 1.00 72.56 93 GLN A O 1
ATOM 736 N N . SER A 1 94 ? -9.646 1.069 21.311 1.00 76.56 94 SER A N 1
ATOM 737 C CA . SER A 1 94 ? -8.734 2.034 20.686 1.00 76.56 94 SER A CA 1
ATOM 738 C C . SER A 1 94 ? -7.901 1.460 19.535 1.00 76.56 94 SER A C 1
ATOM 740 O O . SER A 1 94 ? -7.144 2.194 18.901 1.00 76.56 94 SER A O 1
ATOM 742 N N . GLU A 1 95 ? -7.993 0.157 19.272 1.00 83.81 95 GLU A N 1
ATOM 743 C CA . GLU A 1 95 ? -7.206 -0.499 18.236 1.00 83.81 95 GLU A CA 1
ATOM 744 C C . GLU A 1 95 ? -7.932 -0.412 16.894 1.00 83.81 95 GLU A C 1
ATOM 746 O O . GLU A 1 95 ? -9.032 -0.938 16.723 1.00 83.81 95 GLU A O 1
ATOM 751 N N . VAL A 1 96 ? -7.291 0.253 15.936 1.00 88.38 96 VAL A N 1
ATOM 752 C CA . VAL A 1 96 ? -7.752 0.328 14.549 1.00 88.38 96 VAL A CA 1
ATOM 753 C C . VAL A 1 96 ? -6.906 -0.623 13.721 1.00 88.38 96 VAL A C 1
ATOM 755 O O . VAL A 1 96 ? -5.695 -0.416 13.578 1.00 88.38 96 VAL A O 1
ATOM 758 N N . LEU A 1 97 ? -7.552 -1.655 13.187 1.00 93.56 97 LEU A N 1
ATOM 759 C CA . LEU A 1 97 ? -6.960 -2.547 12.202 1.00 93.56 97 LEU A CA 1
ATOM 760 C C . LEU A 1 97 ? -7.215 -1.971 10.812 1.00 93.56 97 LEU A C 1
ATOM 762 O O . LEU A 1 97 ? -8.306 -1.471 10.531 1.00 93.56 97 LEU A O 1
ATOM 766 N N . LEU A 1 98 ? -6.205 -2.030 9.955 1.00 95.44 98 LEU A N 1
ATOM 767 C CA . LEU A 1 98 ? -6.312 -1.633 8.561 1.00 95.44 98 LEU A CA 1
ATOM 768 C C . LEU A 1 98 ? -6.141 -2.842 7.657 1.00 95.44 98 LEU A C 1
ATOM 770 O O . LEU A 1 98 ? -5.262 -3.675 7.879 1.00 95.44 98 LEU A O 1
ATOM 774 N N . GLN A 1 99 ? -6.954 -2.875 6.609 1.0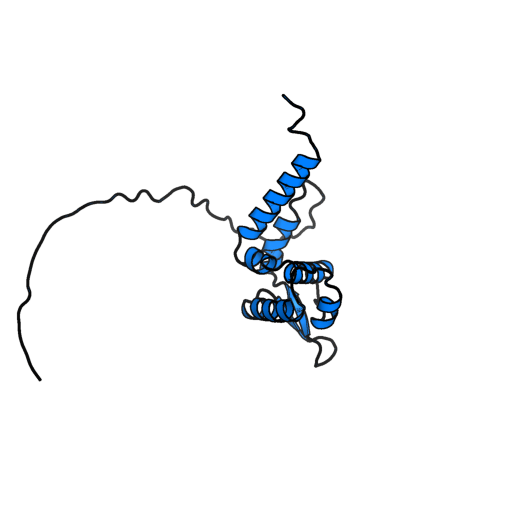0 95.25 99 GLN A N 1
ATOM 775 C CA . GLN A 1 99 ? -6.849 -3.818 5.504 1.00 95.25 99 GLN A CA 1
ATOM 776 C C . GLN A 1 99 ? -6.940 -3.059 4.171 1.00 95.25 99 GLN A C 1
ATOM 778 O O . GLN A 1 99 ? -7.633 -2.040 4.105 1.00 95.25 99 GLN A O 1
ATOM 783 N N . PRO A 1 100 ? -6.280 -3.518 3.099 1.00 94.88 100 PRO A N 1
ATOM 784 C CA . PRO A 1 100 ? -6.541 -3.028 1.752 1.00 94.88 100 PRO A CA 1
ATOM 785 C C . PRO A 1 100 ? -7.996 -3.304 1.358 1.00 94.88 100 PRO A C 1
ATOM 787 O O . PRO A 1 100 ? -8.585 -4.298 1.788 1.00 94.88 100 PRO A O 1
ATOM 790 N N . SER A 1 101 ? -8.598 -2.422 0.563 1.00 94.44 101 SER A N 1
ATOM 791 C CA . SER A 1 101 ? -9.909 -2.704 -0.024 1.00 94.44 101 SER A CA 1
ATOM 792 C C . SER A 1 101 ? -9.815 -3.857 -1.018 1.00 94.44 101 SER A C 1
ATOM 794 O O . SER A 1 101 ? -8.772 -4.051 -1.640 1.00 94.44 101 SER A O 1
ATOM 796 N N . GLN A 1 102 ? -10.909 -4.600 -1.201 1.00 91.69 102 GLN A N 1
ATOM 797 C CA . GLN A 1 102 ? -10.935 -5.704 -2.165 1.00 91.69 102 GLN A CA 1
ATOM 798 C C . GLN A 1 102 ? -10.558 -5.223 -3.570 1.00 91.69 102 GLN A C 1
ATOM 800 O O . GLN A 1 102 ? -9.771 -5.866 -4.247 1.00 91.69 102 GLN A O 1
ATOM 805 N N . GLU A 1 103 ? -11.024 -4.039 -3.963 1.00 91.25 103 GLU A N 1
ATOM 806 C CA .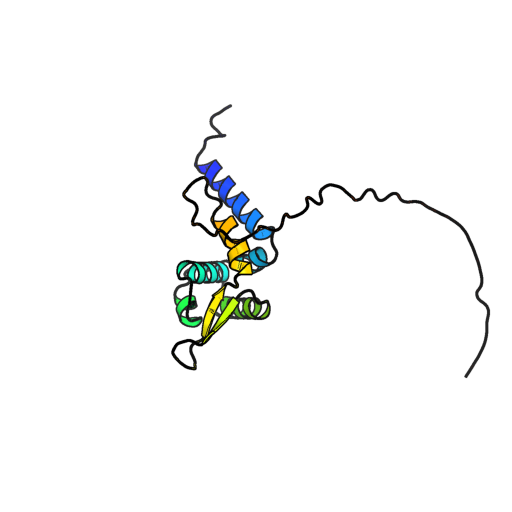 GLU A 1 103 ? -10.667 -3.438 -5.246 1.00 91.25 103 GLU A CA 1
ATOM 807 C C . GLU A 1 103 ? -9.159 -3.169 -5.376 1.00 91.25 103 GLU A C 1
ATOM 809 O O . GLU A 1 103 ? -8.568 -3.455 -6.416 1.00 91.25 103 GLU A O 1
ATOM 814 N N . LEU A 1 104 ? -8.509 -2.663 -4.321 1.00 92.56 104 LEU A N 1
ATOM 815 C CA . LEU A 1 104 ? -7.057 -2.487 -4.325 1.00 92.56 104 LEU A CA 1
ATOM 816 C C . LEU A 1 104 ? -6.336 -3.841 -4.395 1.00 92.56 104 LEU A C 1
ATOM 818 O O . LEU A 1 104 ? -5.339 -3.954 -5.103 1.00 92.56 104 LEU A O 1
ATOM 822 N N . VAL A 1 105 ? -6.832 -4.865 -3.695 1.00 92.00 105 VAL A N 1
ATOM 823 C CA . VAL A 1 105 ? -6.288 -6.234 -3.751 1.00 92.00 105 VAL A CA 1
ATOM 824 C C . VAL A 1 105 ? -6.387 -6.797 -5.170 1.00 92.00 105 VAL A C 1
ATOM 826 O O . VAL A 1 105 ? -5.380 -7.248 -5.716 1.00 92.00 105 VAL A O 1
ATOM 829 N N . ASP A 1 106 ? -7.569 -6.725 -5.780 1.00 90.56 106 ASP A N 1
ATOM 830 C CA . ASP A 1 106 ? -7.862 -7.278 -7.105 1.00 90.56 106 ASP A CA 1
ATOM 831 C C . ASP A 1 106 ? -7.024 -6.619 -8.203 1.00 90.56 106 ASP A C 1
ATOM 833 O O . ASP A 1 106 ? -6.631 -7.278 -9.163 1.00 90.56 106 ASP A O 1
ATOM 837 N N . GLN A 1 107 ? -6.709 -5.330 -8.056 1.00 90.19 107 GLN A N 1
ATOM 838 C CA . GLN A 1 107 ? -5.850 -4.610 -8.996 1.00 90.19 107 GLN A CA 1
ATOM 839 C C . GLN A 1 107 ? -4.358 -4.839 -8.727 1.00 90.19 107 GLN A C 1
ATOM 841 O O . GLN A 1 107 ? -3.565 -4.909 -9.666 1.00 90.19 107 GLN A O 1
ATOM 846 N N . LEU A 1 108 ? -3.950 -4.964 -7.460 1.00 90.12 108 LEU A N 1
ATOM 847 C CA . LEU A 1 108 ? -2.538 -5.049 -7.091 1.00 90.12 108 LEU A CA 1
ATOM 848 C C . LEU A 1 108 ? -1.963 -6.462 -7.238 1.00 90.12 108 LEU A C 1
ATOM 850 O O . LEU A 1 108 ? -0.825 -6.614 -7.687 1.00 90.12 108 LEU A O 1
ATOM 854 N N . LEU A 1 109 ? -2.723 -7.501 -6.880 1.00 88.62 109 LEU A N 1
ATOM 855 C CA . LEU A 1 109 ? -2.240 -8.885 -6.920 1.00 88.62 109 LEU A CA 1
ATOM 856 C C . LEU A 1 109 ? -1.816 -9.346 -8.323 1.00 88.62 109 LEU A C 1
ATOM 858 O O . LEU A 1 109 ? -0.748 -9.950 -8.421 1.00 88.62 109 LEU A O 1
ATOM 862 N N . PRO A 1 110 ? -2.549 -9.052 -9.415 1.00 87.31 110 PRO A N 1
ATOM 863 C CA . PRO A 1 110 ? -2.097 -9.398 -10.760 1.00 87.31 110 PRO A CA 1
ATOM 864 C C . PRO A 1 110 ? -0.767 -8.737 -11.133 1.00 87.31 110 PRO A C 1
ATOM 866 O O . PRO A 1 110 ? 0.042 -9.358 -11.815 1.00 87.31 110 PRO A O 1
ATOM 869 N N . ILE A 1 111 ? -0.516 -7.510 -10.657 1.00 87.94 111 ILE A N 1
ATOM 870 C CA . ILE A 1 111 ? 0.726 -6.766 -10.921 1.00 87.94 111 ILE A CA 1
ATOM 871 C C . ILE A 1 111 ? 1.900 -7.368 -10.138 1.00 87.94 111 ILE A C 1
ATOM 873 O O . ILE A 1 111 ? 2.979 -7.576 -10.692 1.00 87.94 111 ILE A O 1
ATOM 877 N N . LEU A 1 112 ? 1.682 -7.707 -8.864 1.00 83.44 112 LEU A N 1
ATOM 878 C CA . LEU A 1 112 ? 2.656 -8.437 -8.042 1.00 83.44 112 LEU A CA 1
ATOM 879 C C . LEU A 1 112 ? 2.933 -9.843 -8.600 1.00 83.44 112 LEU A C 1
ATOM 881 O O . LEU A 1 112 ? 4.051 -10.349 -8.513 1.00 83.44 112 LEU A O 1
ATOM 885 N N . GLY A 1 113 ? 1.908 -10.448 -9.201 1.00 74.12 113 GLY A N 1
ATOM 886 C CA . GLY A 1 113 ? 1.928 -11.739 -9.876 1.00 74.12 113 GLY A CA 1
ATOM 887 C C . GLY A 1 113 ? 2.533 -11.720 -11.279 1.00 74.12 113 GLY A C 1
ATOM 888 O O . GLY A 1 113 ? 2.523 -12.763 -11.930 1.00 74.12 113 GLY A O 1
ATOM 889 N N . ILE A 1 114 ? 3.109 -10.603 -11.751 1.00 59.88 114 ILE A N 1
ATOM 890 C CA . ILE A 1 114 ? 3.948 -10.559 -12.963 1.00 59.88 114 ILE A CA 1
ATOM 891 C C . ILE A 1 114 ? 5.287 -11.276 -12.662 1.00 59.88 114 ILE A C 1
ATOM 893 O O . ILE A 1 114 ? 6.378 -10.708 -12.636 1.00 59.88 114 ILE A O 1
ATOM 897 N N . ARG A 1 115 ? 5.196 -12.583 -12.410 1.00 47.38 115 ARG A N 1
ATOM 898 C CA . ARG A 1 115 ? 6.246 -13.594 -12.501 1.00 47.38 115 ARG A CA 1
ATOM 899 C C . ARG A 1 115 ? 5.643 -14.762 -13.278 1.00 47.38 115 ARG A C 1
ATOM 901 O O . ARG A 1 115 ? 4.636 -15.324 -12.866 1.00 47.38 115 ARG A O 1
ATOM 908 N N . GLY A 1 116 ? 6.255 -15.078 -14.420 1.00 42.81 116 GLY A N 1
ATOM 909 C CA . GLY A 1 116 ? 5.848 -16.185 -15.283 1.00 42.81 116 GLY A CA 1
ATOM 910 C C . GLY A 1 116 ? 5.731 -17.504 -14.517 1.00 42.81 116 GLY A C 1
ATOM 911 O O . GLY A 1 116 ? 6.601 -17.822 -13.713 1.00 42.81 116 GLY A O 1
ATOM 912 N N . ASP A 1 117 ? 4.634 -18.215 -14.771 1.00 40.22 117 ASP A N 1
ATOM 913 C CA . ASP A 1 117 ? 4.358 -19.609 -14.420 1.00 40.22 117 ASP A CA 1
ATOM 914 C C . ASP A 1 117 ? 4.816 -20.092 -13.033 1.00 40.22 117 ASP A C 1
ATOM 916 O O . ASP A 1 117 ? 5.843 -20.751 -12.884 1.00 40.22 117 ASP A O 1
ATOM 920 N N . ALA A 1 118 ? 3.974 -19.883 -12.017 1.00 36.66 118 ALA A N 1
ATOM 921 C CA . ALA A 1 118 ? 3.910 -20.765 -10.852 1.00 36.66 118 ALA A CA 1
ATOM 922 C C . ALA A 1 118 ? 2.524 -20.693 -10.192 1.00 36.66 118 ALA A C 1
ATOM 924 O O . ALA A 1 118 ? 2.201 -19.746 -9.488 1.00 36.66 118 ALA A O 1
ATOM 925 N N . GLN A 1 119 ? 1.725 -21.729 -10.457 1.00 33.00 119 GLN A N 1
ATOM 926 C CA . GLN A 1 119 ? 0.578 -22.212 -9.681 1.00 33.00 119 GLN A CA 1
ATOM 927 C C . GLN A 1 119 ? -0.489 -21.191 -9.248 1.00 33.00 119 GLN A C 1
ATOM 929 O O . GLN A 1 119 ? -0.393 -20.484 -8.250 1.00 33.00 119 GLN A O 1
ATOM 934 N N . ARG A 1 120 ? -1.597 -21.247 -9.995 1.00 37.25 120 ARG A N 1
ATOM 935 C CA . ARG A 1 120 ? -2.904 -20.665 -9.682 1.00 37.25 120 ARG A CA 1
ATOM 936 C C . ARG A 1 120 ? -3.310 -20.948 -8.232 1.00 37.25 120 ARG A C 1
ATOM 938 O O . ARG A 1 120 ? -3.657 -22.080 -7.899 1.00 37.25 120 ARG A O 1
ATOM 945 N N . VAL A 1 121 ? -3.377 -19.905 -7.410 1.00 39.47 121 VAL A N 1
ATOM 946 C CA . VAL A 1 121 ? -4.307 -19.892 -6.277 1.00 39.47 121 VAL A CA 1
ATOM 947 C C . VAL A 1 121 ? -5.689 -19.613 -6.863 1.00 39.47 121 VAL A C 1
ATOM 949 O O . VAL A 1 121 ? -5.896 -18.650 -7.599 1.00 39.47 121 VAL A O 1
ATOM 952 N N . ASN A 1 122 ? -6.598 -20.551 -6.634 1.00 33.53 122 ASN A N 1
ATOM 953 C CA . ASN A 1 122 ? -7.890 -20.640 -7.293 1.00 33.53 122 ASN A CA 1
ATOM 954 C C . ASN A 1 122 ? -8.852 -19.582 -6.720 1.00 33.53 122 ASN A C 1
ATOM 956 O O . ASN A 1 122 ? -9.504 -19.824 -5.709 1.00 33.53 122 ASN A O 1
ATOM 960 N N . TYR A 1 123 ? -8.954 -18.419 -7.364 1.00 41.94 123 TYR A N 1
ATOM 961 C CA . TYR A 1 123 ? -10.050 -17.469 -7.142 1.00 41.94 123 TYR A CA 1
ATOM 962 C C . TYR A 1 123 ? -11.088 -17.657 -8.253 1.00 41.94 123 TYR A C 1
ATOM 964 O O . TYR A 1 123 ? -11.208 -16.843 -9.167 1.00 41.94 123 TYR A O 1
ATOM 972 N N . SER A 1 124 ? -11.815 -18.777 -8.222 1.00 33.94 124 SER A N 1
ATOM 973 C CA . SER A 1 124 ? -12.863 -19.123 -9.194 1.00 33.94 124 SER A CA 1
ATOM 974 C C . SER A 1 124 ? -14.135 -18.284 -9.003 1.00 33.94 124 SER A C 1
ATOM 976 O O . SER A 1 124 ? -15.219 -18.824 -8.794 1.00 33.94 124 SER A O 1
ATOM 978 N N . GLY A 1 125 ? -14.001 -16.959 -9.047 1.00 36.41 125 GLY A N 1
ATOM 979 C CA . GLY A 1 125 ? -15.127 -16.035 -8.920 1.00 36.41 125 GLY A CA 1
ATOM 980 C C . GLY A 1 125 ? -14.892 -14.607 -9.411 1.00 36.41 125 GLY A C 1
ATOM 981 O O . GLY A 1 125 ? -15.844 -13.834 -9.412 1.00 36.41 125 GLY A O 1
ATOM 982 N N . VAL A 1 126 ? -13.684 -14.231 -9.846 1.00 38.00 126 VAL A N 1
ATOM 983 C CA . VAL A 1 126 ? -13.438 -12.855 -10.308 1.00 38.00 126 VAL A CA 1
ATOM 984 C C . VAL A 1 126 ? -13.484 -12.809 -11.830 1.00 38.00 126 VAL A C 1
ATOM 986 O O . VAL A 1 126 ? -12.513 -13.120 -12.520 1.00 38.00 126 VAL A O 1
ATOM 989 N N . THR A 1 127 ? -14.645 -12.432 -12.361 1.00 33.91 127 THR A N 1
ATOM 990 C CA . THR A 1 127 ? -14.782 -12.024 -13.759 1.00 33.91 127 THR A CA 1
ATOM 991 C C . THR A 1 127 ? -14.012 -10.719 -13.937 1.00 33.91 127 THR A C 1
ATOM 993 O O . THR A 1 127 ? -14.465 -9.661 -13.510 1.00 33.91 127 THR A O 1
ATOM 996 N N . LEU A 1 128 ? -12.827 -10.797 -14.543 1.00 38.78 128 LEU A N 1
ATOM 997 C CA . LEU A 1 128 ? -12.085 -9.621 -14.986 1.00 38.78 128 LEU A CA 1
ATOM 998 C C . LEU A 1 128 ? -12.951 -8.857 -15.996 1.00 38.78 128 LEU A C 1
ATOM 1000 O O . LEU A 1 128 ? -13.291 -9.395 -17.052 1.00 38.78 128 LEU A O 1
ATOM 1004 N N . CYS A 1 129 ? -13.313 -7.613 -15.675 1.00 32.72 129 CYS A N 1
ATOM 1005 C CA . CYS A 1 129 ? -13.896 -6.700 -16.651 1.00 32.72 129 CYS A CA 1
ATOM 1006 C C . CYS A 1 129 ? -12.929 -6.573 -17.833 1.00 32.72 129 CYS A C 1
ATOM 1008 O O . CYS A 1 129 ? -11.765 -6.211 -17.659 1.00 32.72 129 CYS A O 1
ATOM 1010 N N . GLN A 1 130 ? -13.410 -6.893 -19.034 1.00 36.53 130 GLN A N 1
ATOM 1011 C CA . GLN A 1 130 ? -12.679 -6.619 -20.264 1.00 36.53 130 GLN A CA 1
ATOM 1012 C C . GLN A 1 130 ? -12.536 -5.103 -20.390 1.00 36.53 130 GLN A C 1
ATOM 1014 O O . GLN A 1 130 ? -13.531 -4.393 -20.520 1.00 36.53 130 GLN A O 1
ATOM 1019 N N . ILE A 1 131 ? -11.302 -4.612 -20.309 1.00 37.38 131 ILE A N 1
ATOM 1020 C CA . ILE A 1 131 ? -10.979 -3.219 -20.606 1.00 37.38 131 ILE A CA 1
ATOM 1021 C C . ILE A 1 131 ? -11.055 -3.084 -22.135 1.00 37.38 131 ILE A C 1
ATOM 1023 O O . ILE A 1 131 ? -10.313 -3.794 -22.821 1.00 37.38 131 ILE A O 1
ATOM 1027 N N . PRO A 1 132 ? -11.953 -2.256 -22.696 1.00 33.06 132 PRO A N 1
ATOM 1028 C CA . PRO A 1 132 ? -11.970 -2.022 -24.131 1.00 33.06 132 PRO A CA 1
ATOM 1029 C C . PRO A 1 132 ? -10.684 -1.303 -24.558 1.00 33.06 132 PRO A C 1
ATOM 1031 O O . PRO A 1 132 ? -10.216 -0.372 -23.907 1.00 33.06 132 PRO A O 1
ATOM 1034 N N . ASP A 1 133 ? -10.104 -1.774 -25.659 1.00 39.41 133 ASP A N 1
ATOM 1035 C CA . ASP A 1 133 ? -8.934 -1.185 -26.304 1.00 39.41 133 ASP A CA 1
ATOM 1036 C C . ASP A 1 133 ? -9.339 0.132 -26.993 1.00 39.41 133 ASP A C 1
ATOM 1038 O O . ASP A 1 133 ? -9.834 0.131 -28.120 1.00 39.41 133 ASP A O 1
ATOM 1042 N N . GLU A 1 134 ? -9.149 1.269 -26.317 1.00 46.44 134 GLU A N 1
ATOM 1043 C CA . GLU A 1 134 ? -9.420 2.614 -26.860 1.00 46.44 134 GLU A CA 1
ATOM 1044 C C . GLU A 1 134 ? -8.364 3.090 -27.885 1.00 46.44 134 GLU A C 1
ATOM 1046 O O . GLU A 1 134 ? -8.120 4.283 -28.057 1.00 46.44 134 GLU A O 1
ATOM 1051 N N . SER A 1 135 ? -7.732 2.179 -28.630 1.00 43.69 135 SER A N 1
ATOM 1052 C CA . SER A 1 135 ? -6.780 2.542 -29.691 1.00 43.69 135 SER A CA 1
ATOM 1053 C C . SER A 1 135 ? -7.443 2.881 -31.035 1.00 43.69 135 SER A C 1
ATOM 1055 O O . SER A 1 135 ? -6.749 3.166 -32.016 1.00 43.69 135 SER A O 1
ATOM 1057 N N . LYS A 1 136 ? -8.777 2.852 -31.136 1.00 47.00 136 LYS A N 1
ATOM 1058 C CA . LYS A 1 136 ? -9.503 3.158 -32.378 1.00 47.00 136 LYS A CA 1
ATOM 1059 C C . LYS A 1 136 ? -10.828 3.858 -32.100 1.00 47.00 136 LYS A C 1
ATOM 1061 O O . LYS A 1 136 ? -11.848 3.1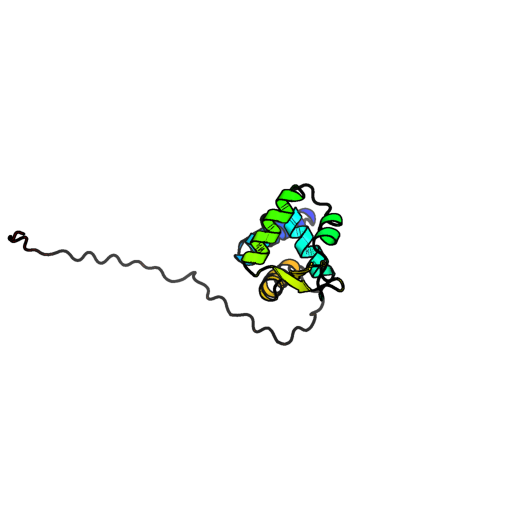94 -32.069 1.00 47.00 136 LYS A O 1
ATOM 1066 N N . GLU A 1 137 ? -10.800 5.181 -31.954 1.00 45.56 137 GLU A N 1
ATOM 1067 C CA . GLU A 1 137 ? -11.769 6.113 -32.563 1.00 45.56 137 GLU A CA 1
ATOM 1068 C C . GLU A 1 137 ? -11.591 7.530 -32.004 1.00 45.56 137 GLU A C 1
ATOM 1070 O O . GLU A 1 137 ? -12.224 7.928 -31.040 1.00 45.56 137 GLU A O 1
ATOM 1075 N N . MET A 1 138 ? -10.771 8.342 -32.672 1.00 34.34 138 MET A N 1
ATOM 1076 C CA . MET A 1 138 ? -11.059 9.772 -32.823 1.00 34.34 138 MET A CA 1
ATOM 1077 C C . MET A 1 138 ? -10.582 10.216 -34.206 1.00 34.34 138 MET A C 1
ATOM 1079 O O . MET A 1 138 ? -9.544 10.850 -34.375 1.00 34.34 138 MET A O 1
ATOM 1083 N N . ARG A 1 139 ? -11.356 9.864 -35.239 1.00 35.56 139 ARG A N 1
ATOM 1084 C CA . ARG A 1 139 ? -11.362 10.649 -36.478 1.00 35.56 139 ARG A CA 1
ATOM 1085 C C . ARG A 1 139 ? -12.239 11.866 -36.218 1.00 35.56 139 ARG A C 1
ATOM 1087 O O . ARG A 1 139 ? -13.451 11.800 -36.382 1.00 35.56 139 ARG A O 1
ATOM 1094 N N . ILE A 1 140 ? -11.632 12.969 -35.797 1.00 35.41 140 ILE A N 1
ATOM 1095 C CA . ILE A 1 140 ? -12.319 14.259 -35.789 1.00 35.41 140 ILE A CA 1
ATOM 1096 C C . ILE A 1 140 ? -12.394 14.721 -37.248 1.00 35.41 140 ILE A C 1
ATOM 1098 O O . ILE A 1 140 ? -11.433 15.251 -37.800 1.00 35.41 140 ILE A O 1
ATOM 1102 N N . SER A 1 141 ? -13.523 14.462 -37.905 1.00 37.12 141 SER A N 1
ATOM 1103 C CA . SER A 1 141 ? -13.875 15.112 -39.164 1.00 37.12 141 SER A CA 1
ATOM 1104 C C . SER A 1 141 ? -14.377 16.519 -38.852 1.00 37.12 141 SER A C 1
ATOM 1106 O O . SER A 1 141 ? -15.525 16.703 -38.448 1.00 37.12 141 SER A O 1
ATOM 1108 N N . THR A 1 142 ? -13.511 17.514 -39.020 1.00 35.44 142 THR A N 1
ATOM 1109 C CA . THR A 1 142 ? -13.888 18.928 -38.960 1.00 35.44 142 THR A CA 1
ATOM 1110 C C . THR A 1 142 ? -14.768 19.257 -40.164 1.00 35.44 142 THR A C 1
ATOM 1112 O O . THR A 1 142 ? -14.268 19.491 -41.262 1.00 35.44 142 THR A O 1
ATOM 1115 N N . ILE A 1 143 ? -16.087 19.265 -39.969 1.00 37.50 143 ILE A N 1
ATOM 1116 C CA . ILE A 1 143 ? -17.028 19.856 -40.922 1.00 37.50 143 ILE A CA 1
ATOM 1117 C C . ILE A 1 143 ? -17.143 21.334 -40.548 1.00 37.50 143 ILE A C 1
ATOM 1119 O O . ILE A 1 143 ? -17.831 21.707 -39.602 1.00 37.50 143 ILE A O 1
ATOM 1123 N N . LEU A 1 144 ? -16.412 22.174 -41.278 1.00 36.31 144 LEU A N 1
ATOM 1124 C CA . LEU A 1 144 ? -16.662 23.610 -41.337 1.00 36.31 144 LEU A CA 1
ATOM 1125 C C . LEU A 1 144 ? -18.002 23.823 -42.052 1.00 36.31 144 LEU A C 1
ATOM 1127 O O . LEU A 1 144 ? -18.089 23.610 -43.258 1.00 36.31 144 LEU A O 1
ATOM 1131 N N . SER A 1 145 ? -19.029 24.251 -41.317 1.00 34.56 145 SER A N 1
ATOM 1132 C CA . SER A 1 145 ? -20.217 24.872 -41.907 1.00 34.56 145 SER A CA 1
ATOM 1133 C C . SER A 1 145 ? -20.255 26.336 -41.490 1.00 34.56 145 SER A C 1
ATOM 1135 O O . SER A 1 145 ? -20.317 26.659 -40.305 1.00 34.56 145 SER A O 1
ATOM 1137 N N . ALA A 1 146 ? -20.158 27.202 -42.493 1.00 35.56 146 ALA A N 1
ATOM 1138 C CA . ALA A 1 146 ? -20.363 28.636 -42.401 1.00 35.56 146 ALA A CA 1
ATOM 1139 C C . ALA A 1 146 ? -21.865 28.988 -42.374 1.00 35.56 146 ALA A C 1
ATOM 1141 O O . ALA A 1 146 ? -22.697 28.165 -42.755 1.00 35.56 146 ALA A O 1
ATOM 1142 N N . ASP A 1 147 ? -22.128 30.252 -42.008 1.00 32.81 147 ASP A N 1
ATOM 1143 C CA . ASP A 1 147 ? -23.350 31.049 -42.229 1.00 32.81 147 ASP A CA 1
ATOM 1144 C C . ASP A 1 147 ? -24.572 30.762 -41.320 1.00 32.81 147 ASP A C 1
ATOM 1146 O O . ASP A 1 147 ? -24.911 29.621 -41.060 1.00 32.81 147 ASP A O 1
ATOM 1150 N N . THR A 1 148 ? -25.354 31.730 -40.806 1.00 35.28 148 THR A N 1
ATOM 1151 C CA . THR A 1 148 ? -25.388 33.205 -40.915 1.00 35.28 148 THR A CA 1
ATOM 1152 C C . THR A 1 148 ? -26.332 33.821 -39.846 1.00 35.28 148 THR A C 1
ATOM 1154 O O . THR A 1 148 ? -27.379 33.263 -39.552 1.00 35.28 148 THR A O 1
ATOM 1157 N N . LYS A 1 149 ? -25.978 35.036 -39.383 1.00 31.69 149 LYS A N 1
ATOM 1158 C CA . LYS A 1 149 ? -26.795 36.253 -39.092 1.00 31.69 149 LYS A CA 1
ATOM 1159 C C . LYS A 1 149 ? -27.951 36.320 -38.057 1.00 31.69 149 LYS A C 1
ATOM 1161 O O . LYS A 1 149 ? -28.973 35.663 -38.182 1.00 31.69 149 LYS A O 1
ATOM 1166 N N . SER A 1 150 ? -27.867 37.445 -37.316 1.00 34.62 150 SER A N 1
ATOM 1167 C CA . SER A 1 150 ? -28.935 38.392 -36.894 1.00 34.62 150 SER A CA 1
ATOM 1168 C C . SER A 1 150 ? -29.770 38.019 -35.656 1.00 34.62 150 SER A C 1
ATOM 1170 O O . SER A 1 150 ? -30.177 36.883 -35.521 1.00 34.62 150 SER A O 1
ATOM 1172 N N . SER A 1 151 ? -30.123 38.901 -34.713 1.00 36.25 151 SER A N 1
ATOM 1173 C CA . SER A 1 151 ? -30.043 40.366 -34.608 1.00 36.25 151 SER A CA 1
ATOM 1174 C C . SER A 1 151 ? -29.985 40.785 -33.129 1.00 36.25 151 SER A C 1
ATOM 1176 O O . SER A 1 151 ? -30.700 40.244 -32.292 1.00 36.25 151 SER A O 1
ATOM 1178 N N . LEU A 1 152 ? -29.172 41.799 -32.824 1.00 40.91 152 LEU A N 1
ATOM 1179 C CA . LEU A 1 152 ? -29.278 42.617 -31.613 1.00 40.91 152 LEU A CA 1
ATOM 1180 C C . LEU A 1 152 ? -30.419 43.620 -31.811 1.00 40.91 152 LEU A C 1
ATOM 1182 O O . LEU A 1 152 ? -30.375 44.424 -32.743 1.00 40.91 152 LEU A O 1
ATOM 1186 N N . THR A 1 153 ? -31.431 43.605 -30.946 1.00 37.62 153 THR A N 1
ATOM 1187 C CA . THR A 1 153 ? -32.420 44.691 -30.862 1.00 37.62 153 THR A CA 1
ATOM 1188 C C . THR A 1 153 ? -32.934 44.838 -29.425 1.00 37.62 153 THR A C 1
ATOM 1190 O O . THR A 1 153 ? -33.681 44.005 -28.935 1.00 37.62 153 THR A O 1
ATOM 1193 N N . LEU A 1 154 ? -32.438 45.896 -28.774 1.00 37.69 154 LEU A N 1
ATOM 1194 C CA . LEU A 1 154 ? -33.124 46.890 -27.929 1.00 37.69 154 LEU A CA 1
ATOM 1195 C C . LEU A 1 154 ? -34.215 46.490 -26.900 1.00 37.69 154 LEU A C 1
ATOM 1197 O O . LEU A 1 154 ? -35.241 45.917 -27.238 1.00 37.69 154 LEU A O 1
ATOM 1201 N N . LEU A 1 155 ? -34.047 47.120 -25.719 1.00 35.03 155 LEU A N 1
ATOM 1202 C CA . LEU A 1 155 ? -35.036 47.842 -24.881 1.00 35.03 155 LEU A CA 1
ATOM 1203 C C . LEU A 1 155 ? -35.665 47.175 -23.633 1.00 35.03 155 LEU A C 1
ATOM 1205 O O . LEU A 1 155 ? -36.578 46.368 -23.745 1.00 35.03 155 LEU A O 1
ATOM 1209 N N . ARG A 1 156 ? -35.275 47.740 -22.467 1.00 35.66 156 ARG A N 1
ATOM 1210 C CA . ARG A 1 156 ? -36.066 48.318 -21.333 1.00 35.66 156 ARG A CA 1
ATOM 1211 C C . ARG A 1 156 ? -35.575 47.817 -19.965 1.00 35.66 156 ARG A C 1
ATOM 1213 O O . ARG A 1 156 ? -35.556 46.625 -19.716 1.00 35.66 156 ARG A O 1
ATOM 1220 N N . GLN A 1 157 ? -34.937 48.683 -19.171 1.00 38.25 157 GLN A N 1
ATOM 1221 C CA . GLN A 1 157 ? -35.535 49.582 -18.159 1.00 38.25 157 GLN A CA 1
ATOM 1222 C C . GLN A 1 157 ? -36.271 48.848 -17.028 1.00 38.25 157 GLN A C 1
ATOM 1224 O O . GLN A 1 157 ? -37.391 48.385 -17.226 1.00 38.25 157 GLN A O 1
ATOM 1229 N N . ALA A 1 158 ? -35.656 48.870 -15.844 1.00 38.31 158 ALA A N 1
ATOM 1230 C CA . ALA A 1 158 ? -36.246 49.330 -14.586 1.00 38.31 158 ALA A CA 1
ATOM 1231 C C . ALA A 1 158 ? -35.110 49.868 -13.703 1.00 38.31 158 ALA A C 1
ATOM 1233 O O . ALA A 1 158 ? -34.033 49.226 -13.708 1.00 38.31 158 ALA A O 1
#

Sequence (158 aa):
MSSIQNDPSKQSVIREIAYVR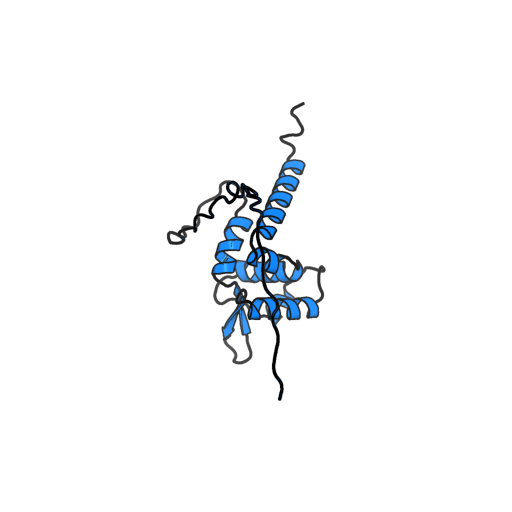AMGAVDHTLRASANLGVYEFILLLLEQGEPGLPLYATLDRVKSRYTTRSGMIKRIAELRKQGLLIERKGKKQSEVLLQPSQELVDQLLPILGIRGDAQRVNYSGVTLCQIPDESKEMRISTILSADTKSSLTLLRQA

Organism: NCBI:txid314232